Protein AF-A0A353N3X3-F1 (afdb_monomer)

Mean predicted aligned error: 7.27 Å

Nearest PDB structures (foldseek):
  9e17-assembly1_A  TM=3.902E-01  e=3.806E+00  Oryctolagus cuniculus
  8vk4-assembly1_D  TM=3.874E-01  e=5.667E+00  Mus musculus
  8sev-assembly1_A  TM=3.619E-01  e=6.056E+00  Oryctolagus cuniculus
  8ses-assembly1_B  TM=2.796E-01  e=4.346E+00  Oryctolagus cuniculus

pLDDT: mean 78.67, std 11.15, range [45.12, 89.69]

Solvent-accessible surface area (backbone atoms only — not comparable to full-atom values): 6728 Å² total; per-residue (Å²): 114,71,69,56,51,54,50,51,49,48,58,56,55,72,66,59,76,84,56,73,37,79,50,72,49,76,80,48,101,91,37,77,48,74,50,78,36,72,86,49,79,78,51,55,61,54,54,53,54,46,51,52,51,51,46,52,50,42,31,71,77,70,72,45,78,60,66,49,40,34,38,67,91,64,87,64,77,90,42,46,69,56,24,51,52,35,12,47,52,26,51,63,56,34,85,78,70,61,84,61,41,78,32,53,31,72,63,58,70,75,71,117

Secondary structure (DSSP, 8-state):
-HHHHHHHHHHHHHHS-S-SEEEEEEEETTEEEEEEE-SSGGGHHHHHHHHHHHHHHHHHHH-----EEEPPP-SSGGGHHHHHHHHHHHHHGGGGT-SS-EEEHHHHHTT-

Structure (mmCIF, N/CA/C/O backbone):
data_AF-A0A353N3X3-F1
#
_entry.id   AF-A0A353N3X3-F1
#
loop_
_atom_site.group_PDB
_atom_site.id
_atom_site.type_symbol
_atom_site.label_atom_id
_atom_site.label_alt_id
_atom_site.label_comp_id
_atom_site.label_asym_id
_atom_site.label_entity_id
_atom_site.label_seq_id
_atom_site.pdbx_PDB_ins_code
_atom_site.Cartn_x
_atom_site.Cartn_y
_atom_site.Cartn_z
_atom_site.occupancy
_atom_site.B_iso_or_equiv
_atom_site.auth_seq_id
_atom_site.auth_comp_id
_atom_site.auth_asym_id
_atom_site.auth_atom_id
_atom_site.pdbx_PDB_model_num
ATOM 1 N N . LEU A 1 1 ? -19.943 -1.462 8.248 1.00 61.88 1 LEU A N 1
ATOM 2 C CA . LEU A 1 1 ? -18.642 -2.121 7.966 1.00 61.88 1 LEU A CA 1
ATOM 3 C C . LEU A 1 1 ? -18.335 -2.259 6.475 1.00 61.88 1 LEU A C 1
ATOM 5 O O . LEU A 1 1 ? -17.258 -1.844 6.086 1.00 61.88 1 LEU A O 1
ATOM 9 N N . GLN A 1 2 ? -19.223 -2.798 5.629 1.00 65.06 2 GLN A N 1
ATOM 10 C CA . GLN A 1 2 ? -18.928 -2.958 4.191 1.00 65.06 2 GLN A CA 1
ATOM 11 C C . GLN A 1 2 ? -18.859 -1.622 3.424 1.00 65.06 2 GLN A C 1
ATOM 13 O O . GLN A 1 2 ? -17.876 -1.386 2.734 1.00 65.06 2 GLN A O 1
ATOM 18 N N . TYR A 1 3 ? -19.821 -0.712 3.628 1.00 66.50 3 TYR A N 1
ATOM 19 C CA . TYR A 1 3 ? -19.800 0.648 3.054 1.00 66.50 3 TYR A CA 1
ATOM 20 C C . TYR A 1 3 ? -18.538 1.442 3.406 1.00 66.50 3 TYR A C 1
ATOM 22 O O . TYR A 1 3 ? -17.947 2.094 2.557 1.00 66.50 3 TYR A O 1
ATOM 30 N N . TYR A 1 4 ? -18.082 1.320 4.650 1.00 76.19 4 TYR A N 1
ATOM 31 C CA . TYR A 1 4 ? -16.888 2.013 5.120 1.00 76.19 4 TYR A CA 1
ATOM 32 C C . TYR A 1 4 ? -15.601 1.519 4.427 1.00 76.19 4 TYR A C 1
ATOM 34 O O . TYR A 1 4 ? -14.677 2.289 4.208 1.00 76.19 4 TYR A O 1
ATOM 42 N N . LYS A 1 5 ? -15.551 0.255 3.985 1.00 74.25 5 LYS A N 1
ATOM 43 C CA . LYS A 1 5 ? -14.408 -0.256 3.208 1.00 74.25 5 LYS A CA 1
ATOM 44 C C . LYS A 1 5 ? -14.371 0.289 1.788 1.00 74.25 5 LYS A C 1
ATOM 46 O O . LYS A 1 5 ? -13.284 0.478 1.262 1.00 74.25 5 LYS A O 1
ATOM 51 N N . PHE A 1 6 ? -15.531 0.532 1.179 1.00 80.00 6 PHE A N 1
ATOM 52 C CA . PHE A 1 6 ? -15.588 1.214 -0.113 1.00 80.00 6 PHE A CA 1
ATOM 53 C C . PHE A 1 6 ? -15.109 2.657 0.015 1.00 80.00 6 PHE A C 1
ATOM 55 O O . PHE A 1 6 ? -14.304 3.084 -0.799 1.00 80.00 6 PHE A O 1
ATOM 62 N N . HIS A 1 7 ? -15.486 3.343 1.096 1.00 83.19 7 HIS A N 1
ATOM 63 C CA . HIS A 1 7 ? -14.964 4.675 1.393 1.00 83.19 7 HIS A CA 1
ATOM 64 C C . HIS A 1 7 ? -13.437 4.687 1.576 1.00 83.19 7 HIS A C 1
ATOM 66 O O . HIS A 1 7 ? -12.748 5.502 0.970 1.00 83.19 7 HIS A O 1
ATOM 72 N N . LEU A 1 8 ? -12.887 3.743 2.351 1.00 82.31 8 LEU A N 1
ATOM 73 C CA . LEU A 1 8 ? -11.434 3.597 2.490 1.00 82.31 8 LEU A CA 1
ATOM 74 C C . LEU A 1 8 ? -10.752 3.285 1.153 1.00 82.31 8 LEU A C 1
ATOM 76 O O . LEU A 1 8 ? -9.690 3.828 0.868 1.00 82.31 8 LEU A O 1
ATOM 80 N N . LEU A 1 9 ? -11.348 2.415 0.334 1.00 85.69 9 LEU A N 1
ATOM 81 C CA . LEU A 1 9 ? -10.832 2.085 -0.991 1.00 85.69 9 LEU A CA 1
ATOM 82 C C . LEU A 1 9 ? -10.782 3.328 -1.890 1.00 85.69 9 LEU A C 1
ATOM 84 O O . LEU A 1 9 ? -9.745 3.575 -2.496 1.00 85.69 9 LEU A O 1
ATOM 88 N N . GLU A 1 10 ? -11.861 4.115 -1.927 1.00 84.88 10 GLU A N 1
ATOM 89 C CA . GLU A 1 10 ? -11.941 5.379 -2.668 1.00 84.88 10 GLU A CA 1
ATOM 90 C C . GLU A 1 10 ? -10.853 6.352 -2.205 1.00 84.88 1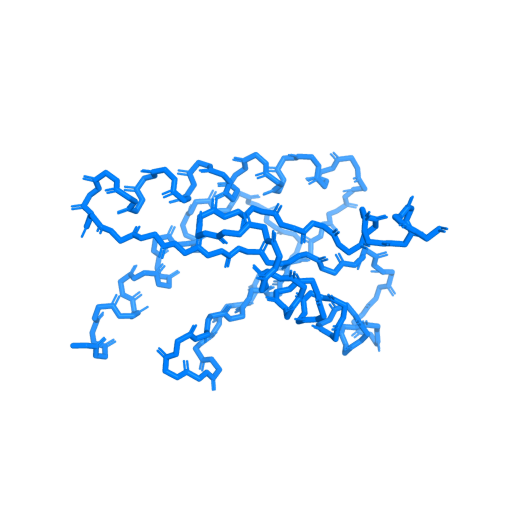0 GLU A C 1
ATOM 92 O O . GLU A 1 10 ? -10.017 6.747 -3.019 1.00 84.88 10 GLU A O 1
ATOM 97 N N . LEU A 1 11 ? -10.767 6.624 -0.896 1.00 82.94 11 LEU A N 1
ATOM 98 C CA . LEU A 1 11 ? -9.739 7.490 -0.305 1.00 82.94 11 LEU A CA 1
ATOM 99 C C . LEU A 1 11 ? -8.317 7.054 -0.671 1.00 82.94 11 LEU A C 1
ATOM 101 O O . LEU A 1 11 ? -7.476 7.886 -1.010 1.00 82.94 11 LEU A O 1
ATOM 105 N N . ILE A 1 12 ? -8.032 5.752 -0.607 1.00 82.56 12 ILE A N 1
ATOM 106 C CA . ILE A 1 12 ? -6.723 5.210 -0.982 1.00 82.56 12 ILE A CA 1
ATOM 107 C C . ILE A 1 12 ? -6.457 5.473 -2.470 1.00 82.56 12 ILE A C 1
ATOM 109 O O . ILE A 1 12 ? -5.377 5.938 -2.826 1.00 82.56 12 ILE A O 1
ATOM 113 N N . THR A 1 13 ? -7.428 5.201 -3.344 1.00 81.88 13 THR A N 1
ATOM 114 C CA . THR A 1 13 ? -7.248 5.343 -4.796 1.00 81.88 13 THR A CA 1
ATOM 115 C C . THR A 1 13 ? -7.145 6.790 -5.274 1.00 81.88 13 THR A C 1
ATOM 117 O O . THR A 1 13 ? -6.338 7.059 -6.159 1.00 81.88 13 THR A O 1
ATOM 120 N N . GLU A 1 14 ? -7.897 7.723 -4.686 1.00 84.50 14 GLU A N 1
ATOM 121 C CA . GLU A 1 14 ? -7.897 9.144 -5.072 1.00 84.50 14 GLU A CA 1
ATOM 122 C C . GLU A 1 14 ? -6.570 9.846 -4.760 1.00 84.50 14 GLU A C 1
ATOM 124 O O . GLU A 1 14 ? -6.179 10.793 -5.444 1.00 84.50 14 GLU A O 1
ATOM 129 N N . ASN A 1 15 ? -5.860 9.372 -3.736 1.00 81.50 15 ASN A N 1
ATOM 130 C CA . ASN A 1 15 ? -4.592 9.953 -3.310 1.00 81.50 15 ASN A CA 1
ATOM 131 C C . ASN A 1 15 ? -3.398 9.519 -4.175 1.00 81.50 15 ASN A C 1
ATOM 133 O O . ASN A 1 15 ? -2.365 10.193 -4.172 1.00 81.50 15 ASN A O 1
ATOM 137 N N . PHE A 1 16 ? -3.517 8.430 -4.940 1.00 79.38 16 PHE A N 1
ATOM 138 C CA . PHE A 1 16 ? -2.454 8.006 -5.844 1.00 79.38 16 PHE A CA 1
ATOM 139 C C . PHE A 1 16 ? -2.493 8.783 -7.166 1.00 79.38 16 PHE A C 1
ATOM 141 O O . PHE A 1 16 ? -3.456 8.717 -7.931 1.00 79.38 16 PHE A O 1
ATOM 148 N N . LYS A 1 17 ? -1.411 9.508 -7.470 1.00 68.75 17 LYS A N 1
ATOM 149 C CA . LYS A 1 17 ? -1.320 10.365 -8.659 1.00 68.75 17 LYS A CA 1
ATOM 150 C C . LYS A 1 17 ? -0.732 9.624 -9.862 1.00 68.75 17 LYS A C 1
ATOM 152 O O . LYS A 1 17 ? 0.372 9.102 -9.806 1.00 68.75 17 LYS A O 1
ATOM 157 N N . VAL A 1 18 ? -1.472 9.656 -10.974 1.00 64.75 18 VAL A N 1
ATOM 158 C CA . VAL A 1 18 ? -1.053 9.277 -12.345 1.00 64.75 18 VAL A CA 1
ATOM 159 C C . VAL A 1 18 ? -0.235 7.968 -12.454 1.00 64.75 18 VAL A C 1
ATOM 161 O O . VAL A 1 18 ? 0.858 7.963 -13.029 1.00 64.75 18 VAL A O 1
ATOM 164 N N . PRO A 1 19 ? -0.765 6.831 -11.971 1.00 69.25 19 PRO A N 1
ATOM 165 C CA . PRO A 1 19 ? -0.129 5.533 -12.178 1.00 69.25 19 PRO A CA 1
ATOM 166 C C . PRO A 1 19 ? 0.010 5.182 -13.665 1.00 69.25 19 PRO A C 1
ATOM 168 O O . PRO A 1 19 ? -0.811 5.587 -14.491 1.00 69.25 19 PRO A O 1
ATOM 171 N N . SER A 1 20 ? 0.989 4.338 -14.016 1.00 72.50 20 SER A N 1
ATOM 172 C CA . SER A 1 20 ? 0.918 3.613 -15.297 1.00 72.50 20 SER A CA 1
ATOM 173 C C . SER A 1 20 ? -0.226 2.595 -15.287 1.00 72.50 20 SER A C 1
ATOM 175 O O . SER A 1 20 ? -0.849 2.343 -16.316 1.00 72.50 20 SER A O 1
ATOM 177 N N . PHE A 1 21 ? -0.524 2.049 -14.108 1.00 78.94 21 PHE A N 1
ATOM 178 C CA . PHE A 1 21 ? -1.637 1.150 -13.836 1.00 78.94 21 PHE A CA 1
ATOM 179 C C . PHE A 1 21 ? -2.025 1.229 -12.352 1.00 78.94 21 PHE A C 1
ATOM 181 O O . PHE A 1 21 ? -1.147 1.225 -11.495 1.00 78.94 21 PHE A O 1
ATOM 188 N N . LEU A 1 22 ? -3.317 1.282 -12.029 1.00 84.94 22 LEU A N 1
ATOM 189 C CA . LEU A 1 22 ? -3.806 1.179 -10.653 1.00 84.94 22 LEU A CA 1
ATOM 190 C C . LEU A 1 22 ? -5.046 0.300 -10.631 1.00 84.94 22 LEU A C 1
ATOM 192 O O . LEU A 1 22 ? -6.030 0.578 -11.313 1.00 84.94 22 LEU A O 1
ATOM 196 N N . TYR A 1 23 ? -4.989 -0.751 -9.825 1.00 85.12 23 TYR A N 1
ATOM 197 C CA . TYR A 1 23 ? -6.134 -1.598 -9.545 1.00 85.12 23 TYR A CA 1
ATOM 198 C C . TYR A 1 23 ? -6.177 -1.905 -8.058 1.00 85.12 23 TYR A C 1
ATOM 200 O O . TYR A 1 23 ? -5.216 -2.442 -7.509 1.00 85.12 23 TYR A O 1
ATOM 208 N N . ALA A 1 24 ? -7.284 -1.565 -7.408 1.00 87.25 24 ALA A N 1
ATOM 209 C CA . ALA A 1 24 ? -7.455 -1.765 -5.981 1.00 87.25 24 ALA A CA 1
ATOM 210 C C . ALA A 1 24 ? -8.752 -2.522 -5.698 1.00 87.25 24 ALA A C 1
ATOM 212 O O . ALA A 1 24 ? -9.778 -2.275 -6.330 1.00 87.25 24 ALA A O 1
ATOM 213 N N . PHE A 1 25 ? -8.707 -3.464 -4.759 1.00 87.06 25 PHE A N 1
ATOM 214 C CA . PHE A 1 25 ? -9.867 -4.271 -4.395 1.00 87.06 25 PHE A CA 1
ATOM 215 C C . PHE A 1 25 ? -9.767 -4.805 -2.967 1.00 87.06 25 PHE A C 1
ATOM 217 O O . PHE A 1 25 ? -8.685 -4.958 -2.398 1.00 87.06 25 PHE A O 1
ATOM 224 N N . ILE A 1 26 ? -10.925 -5.125 -2.392 1.00 85.94 26 ILE A N 1
ATOM 225 C CA . ILE A 1 26 ? -11.034 -5.747 -1.071 1.00 85.94 26 ILE A CA 1
ATOM 226 C C . ILE A 1 26 ? -10.876 -7.260 -1.255 1.00 85.94 26 ILE A C 1
ATOM 228 O O . ILE A 1 26 ? -11.762 -7.913 -1.803 1.00 85.94 26 ILE A O 1
ATOM 232 N N . ASN A 1 27 ? -9.748 -7.819 -0.814 1.00 83.75 27 ASN A N 1
ATOM 233 C CA . ASN A 1 27 ? -9.457 -9.252 -0.936 1.00 83.75 27 ASN A CA 1
ATOM 234 C C . ASN A 1 27 ? -10.062 -10.061 0.218 1.00 83.75 27 ASN A C 1
ATOM 236 O O . ASN A 1 27 ? -10.601 -11.149 0.026 1.00 83.75 27 ASN A O 1
ATOM 240 N N . LYS A 1 28 ? -9.983 -9.513 1.434 1.00 82.62 28 LYS A N 1
ATOM 241 C CA . LYS A 1 28 ? -10.562 -10.080 2.660 1.00 82.62 28 LYS A CA 1
ATOM 242 C C . LYS A 1 28 ? -11.190 -8.967 3.492 1.00 82.62 28 LYS A C 1
ATOM 244 O O . LYS A 1 28 ? -10.923 -7.795 3.232 1.00 82.62 28 LYS A O 1
ATOM 249 N N . PRO A 1 29 ? -11.984 -9.289 4.532 1.00 77.19 29 PRO A N 1
ATOM 250 C CA . PRO A 1 29 ? -12.590 -8.265 5.368 1.00 77.19 29 PRO A CA 1
ATOM 251 C C . PRO A 1 29 ? -11.610 -7.217 5.922 1.00 77.19 29 PRO A C 1
ATOM 253 O O . PRO A 1 29 ? -12.020 -6.072 6.065 1.00 77.19 29 PRO A O 1
ATOM 256 N N . GLU A 1 30 ? -10.352 -7.558 6.178 1.00 80.25 30 GLU A N 1
ATOM 257 C CA . GLU A 1 30 ? -9.355 -6.633 6.743 1.00 80.25 30 GLU A CA 1
ATOM 258 C C . GLU A 1 30 ? -8.176 -6.381 5.793 1.00 80.25 30 GLU A C 1
ATOM 260 O O . GLU A 1 30 ? -7.109 -5.948 6.212 1.00 80.25 30 GLU A O 1
ATOM 265 N N . GLU A 1 31 ? -8.350 -6.675 4.501 1.00 84.69 31 GLU A N 1
ATOM 266 C CA . GLU A 1 31 ? -7.269 -6.623 3.516 1.00 84.69 31 GLU A CA 1
ATOM 267 C C . GLU A 1 31 ? -7.738 -5.913 2.246 1.00 84.69 31 GLU A C 1
ATOM 269 O O . GLU A 1 31 ? -8.591 -6.419 1.508 1.00 84.69 31 GLU A O 1
ATOM 274 N N . ILE A 1 32 ? -7.138 -4.754 1.983 1.00 88.25 32 ILE A N 1
ATOM 275 C CA . ILE A 1 32 ? -7.219 -4.061 0.699 1.00 88.25 32 ILE A CA 1
ATOM 276 C C . ILE A 1 32 ? -5.916 -4.339 -0.048 1.00 88.25 32 ILE A C 1
ATOM 278 O O . ILE A 1 32 ? -4.830 -4.136 0.492 1.00 88.25 32 ILE A O 1
ATOM 282 N N . ILE A 1 33 ? -6.029 -4.812 -1.286 1.00 89.25 33 ILE A N 1
ATOM 283 C CA . ILE A 1 33 ? -4.892 -4.989 -2.188 1.00 89.25 33 ILE A CA 1
ATOM 284 C C . ILE A 1 33 ? -4.881 -3.822 -3.159 1.00 89.25 33 ILE A C 1
ATOM 286 O O . ILE A 1 33 ? -5.902 -3.523 -3.775 1.00 89.25 33 ILE A O 1
ATOM 290 N N . VAL A 1 34 ? -3.706 -3.221 -3.332 1.00 89.69 34 VAL A N 1
ATOM 291 C CA . VAL A 1 34 ? -3.443 -2.212 -4.356 1.00 89.69 34 VAL A CA 1
ATOM 292 C C . VAL A 1 34 ? -2.336 -2.731 -5.266 1.00 89.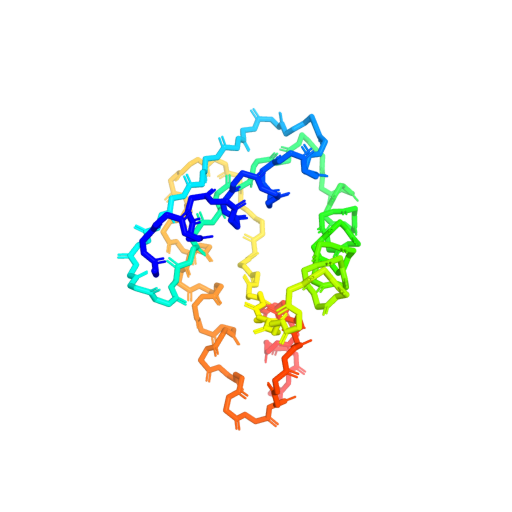69 34 VAL A C 1
ATOM 294 O O . VAL A 1 34 ? -1.213 -2.972 -4.829 1.00 89.69 34 VAL A O 1
ATOM 297 N N . LEU A 1 35 ? -2.657 -2.925 -6.541 1.00 88.69 35 LEU A N 1
ATOM 298 C CA . LEU A 1 35 ? -1.695 -3.187 -7.602 1.00 88.69 35 LEU A CA 1
ATOM 299 C C . LEU A 1 35 ? -1.357 -1.856 -8.265 1.00 88.69 35 LEU A C 1
ATOM 301 O O . LEU A 1 35 ? -2.222 -1.243 -8.891 1.00 88.69 35 LEU A O 1
ATOM 305 N N . TYR A 1 36 ? -0.106 -1.429 -8.122 1.00 86.8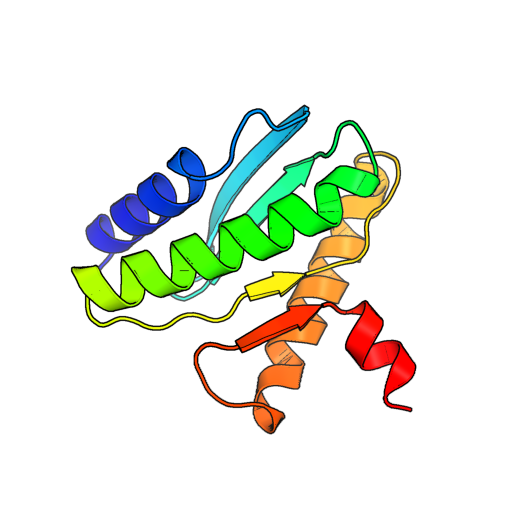8 36 TYR A N 1
ATOM 306 C CA . TYR A 1 36 ? 0.368 -0.138 -8.607 1.00 86.88 36 TYR A CA 1
ATOM 307 C C . TYR A 1 36 ? 1.501 -0.310 -9.616 1.00 86.88 36 TYR A C 1
ATOM 309 O O . TYR A 1 36 ? 2.506 -0.964 -9.338 1.00 86.88 36 TYR A O 1
ATOM 317 N N . GLY A 1 37 ? 1.326 0.270 -10.796 1.00 87.12 37 GLY A N 1
ATOM 318 C CA . GLY A 1 37 ? 2.319 0.339 -11.853 1.00 87.12 37 GLY A CA 1
ATOM 319 C C . GLY A 1 37 ? 3.021 1.691 -11.849 1.00 87.12 37 GLY A C 1
ATOM 320 O O . GLY A 1 37 ? 2.372 2.738 -11.884 1.00 87.12 37 GLY A O 1
ATOM 321 N N . LEU A 1 38 ? 4.351 1.646 -11.878 1.00 86.44 38 LEU A N 1
ATOM 322 C CA . LEU A 1 38 ? 5.213 2.814 -12.055 1.00 86.44 38 LEU A CA 1
ATOM 323 C C . LEU A 1 38 ? 5.611 2.960 -13.525 1.00 86.44 38 LEU A C 1
ATOM 325 O O . LEU A 1 38 ? 5.705 1.963 -14.249 1.00 86.44 38 LEU A O 1
ATOM 329 N N . LYS A 1 39 ? 5.835 4.195 -13.977 1.00 84.44 39 LYS A N 1
ATOM 330 C CA . LYS A 1 39 ? 6.473 4.482 -15.272 1.00 84.44 39 LYS A CA 1
ATOM 331 C C . LYS A 1 39 ? 7.988 4.474 -15.122 1.00 84.44 39 LYS A C 1
ATOM 333 O O . LYS A 1 39 ? 8.686 3.968 -16.003 1.00 84.44 39 LYS A O 1
ATOM 338 N N . HIS A 1 40 ? 8.481 4.968 -13.989 1.00 84.06 40 HIS A N 1
ATOM 339 C CA . HIS A 1 40 ? 9.903 5.053 -13.689 1.00 84.06 40 HIS A CA 1
ATOM 340 C C . HIS A 1 40 ? 10.205 4.548 -12.271 1.00 84.06 40 HIS A C 1
ATOM 342 O O . HIS A 1 40 ? 9.378 4.629 -11.369 1.00 84.06 40 HIS A O 1
ATOM 348 N N . LYS A 1 41 ? 11.389 3.957 -12.059 1.00 80.38 41 LYS A N 1
ATOM 349 C CA . LYS A 1 41 ? 11.741 3.343 -10.760 1.00 80.38 41 LYS A CA 1
ATOM 350 C C . LYS A 1 41 ? 11.888 4.368 -9.633 1.00 80.38 41 LYS A C 1
ATOM 352 O O . LYS A 1 41 ? 11.685 4.034 -8.475 1.00 80.38 41 LYS A O 1
ATOM 357 N N . ASP A 1 42 ? 12.267 5.593 -9.957 1.00 82.44 42 ASP A N 1
ATOM 358 C CA . ASP A 1 42 ? 12.415 6.714 -9.030 1.00 82.44 42 ASP A CA 1
ATOM 359 C C . ASP A 1 42 ? 11.085 7.160 -8.399 1.00 82.44 42 ASP A C 1
ATOM 361 O O . ASP A 1 42 ? 11.093 7.685 -7.284 1.00 82.44 42 ASP A O 1
ATOM 365 N N . GLU A 1 43 ? 9.951 6.823 -9.020 1.00 84.88 43 GLU A N 1
ATOM 366 C CA . GLU A 1 43 ? 8.601 7.034 -8.477 1.00 84.88 43 GLU A CA 1
ATOM 367 C C . GLU A 1 43 ? 8.301 6.130 -7.256 1.00 84.88 43 GLU A C 1
ATOM 369 O O . GLU A 1 43 ? 7.342 6.372 -6.524 1.00 84.88 43 GLU A O 1
ATOM 374 N N . GLU A 1 44 ? 9.135 5.115 -6.965 1.00 85.38 44 GLU A N 1
ATOM 375 C CA . GLU A 1 44 ? 8.977 4.237 -5.788 1.00 85.38 44 GLU A CA 1
ATOM 376 C C . GLU A 1 44 ? 8.962 5.045 -4.477 1.00 8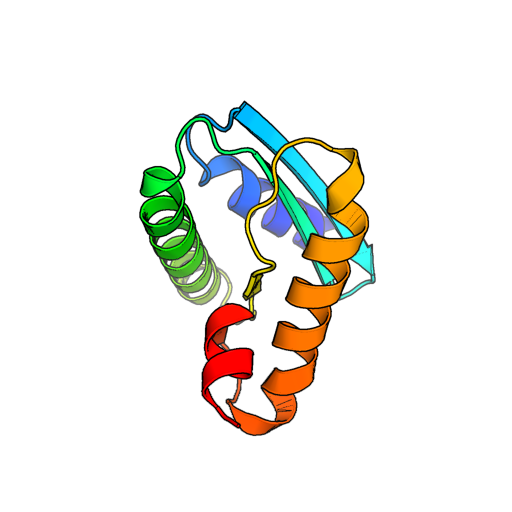5.38 44 GLU A C 1
ATOM 378 O O . GLU A 1 44 ? 8.188 4.761 -3.565 1.00 85.38 44 GLU A O 1
ATOM 383 N N . LYS A 1 45 ? 9.781 6.101 -4.384 1.00 84.50 45 LYS A N 1
ATOM 384 C CA . LYS A 1 45 ? 9.832 6.970 -3.194 1.00 84.50 45 LYS A CA 1
ATOM 385 C C . LYS A 1 45 ? 8.554 7.785 -3.006 1.00 84.50 45 LYS A C 1
ATOM 387 O O . LYS A 1 45 ? 8.105 7.986 -1.874 1.00 84.50 45 LYS A O 1
ATOM 392 N N . GLU A 1 46 ? 7.976 8.257 -4.105 1.00 86.12 46 GLU A N 1
ATOM 393 C CA . GLU A 1 46 ? 6.713 8.994 -4.091 1.00 86.12 46 GLU A CA 1
ATOM 394 C C . GLU A 1 46 ? 5.557 8.080 -3.677 1.00 86.12 46 GLU A C 1
ATOM 396 O O . GLU A 1 46 ? 4.719 8.481 -2.870 1.00 86.12 46 GLU A O 1
ATOM 401 N N . LEU A 1 47 ? 5.566 6.822 -4.129 1.00 86.19 47 LEU A N 1
ATOM 402 C CA . LEU A 1 47 ? 4.604 5.806 -3.704 1.00 86.19 47 LEU A CA 1
ATOM 403 C C . LEU A 1 47 ? 4.626 5.591 -2.179 1.00 86.19 47 LEU A C 1
ATOM 405 O O . LEU A 1 47 ? 3.569 5.580 -1.539 1.00 86.19 47 LEU A O 1
ATOM 409 N N . TYR A 1 48 ? 5.819 5.473 -1.584 1.00 85.12 48 TYR A N 1
ATOM 410 C CA . TYR A 1 48 ? 5.957 5.352 -0.128 1.00 85.12 48 TYR A CA 1
ATOM 411 C C . TYR A 1 48 ? 5.431 6.592 0.599 1.00 85.12 48 TYR A C 1
ATOM 413 O O . TYR A 1 48 ? 4.656 6.472 1.546 1.00 85.12 48 TYR A O 1
ATOM 421 N N . THR A 1 49 ? 5.798 7.783 0.126 1.00 86.81 49 THR A N 1
ATOM 422 C CA . THR A 1 49 ? 5.391 9.053 0.747 1.00 86.81 49 THR A CA 1
ATOM 423 C C . THR A 1 49 ? 3.876 9.253 0.665 1.00 86.81 49 THR A C 1
ATOM 425 O O . THR A 1 49 ? 3.247 9.657 1.641 1.00 86.81 49 THR A O 1
ATOM 428 N N . THR A 1 50 ? 3.276 8.897 -0.470 1.00 87.81 50 THR A N 1
ATOM 429 C CA . THR A 1 50 ? 1.824 8.948 -0.679 1.00 87.81 50 THR A CA 1
ATOM 430 C C . THR A 1 50 ? 1.105 8.003 0.279 1.00 87.81 50 THR A C 1
ATOM 432 O O . THR A 1 50 ? 0.116 8.377 0.898 1.00 87.81 50 THR A O 1
ATOM 435 N N . THR A 1 51 ? 1.637 6.796 0.476 1.00 87.94 51 THR A N 1
ATOM 436 C CA . THR A 1 51 ? 1.027 5.812 1.380 1.00 87.94 51 THR A CA 1
ATOM 437 C C . THR A 1 51 ? 1.080 6.256 2.839 1.00 87.94 51 THR A C 1
ATOM 439 O O . THR A 1 51 ? 0.087 6.112 3.549 1.00 87.94 51 THR A O 1
ATOM 442 N N . LEU A 1 52 ? 2.191 6.859 3.275 1.00 86.94 52 LEU A N 1
ATOM 443 C CA . LEU A 1 52 ? 2.297 7.451 4.612 1.00 86.94 52 LEU A CA 1
ATOM 444 C C . LEU A 1 52 ? 1.289 8.592 4.809 1.00 86.94 52 LEU A C 1
ATOM 446 O O . LEU A 1 52 ? 0.635 8.660 5.849 1.00 86.94 52 LEU A O 1
ATOM 450 N N . ALA A 1 53 ? 1.113 9.455 3.804 1.00 87.69 53 ALA A N 1
ATOM 451 C CA . ALA A 1 53 ? 0.130 10.535 3.857 1.00 87.69 53 ALA A CA 1
ATOM 452 C C . ALA A 1 53 ? -1.311 10.001 3.957 1.00 87.69 53 ALA A C 1
ATOM 454 O O . ALA A 1 53 ? -2.097 10.499 4.761 1.00 87.69 53 ALA A O 1
ATOM 455 N N . ILE A 1 54 ? -1.639 8.944 3.204 1.00 88.12 54 ILE A N 1
ATOM 456 C CA . ILE A 1 54 ? -2.940 8.262 3.281 1.00 88.12 54 ILE A CA 1
ATOM 457 C C . ILE A 1 54 ? -3.160 7.662 4.680 1.00 88.12 54 ILE A C 1
ATOM 459 O O . ILE A 1 54 ? -4.243 7.813 5.249 1.00 88.12 54 ILE A O 1
ATOM 463 N N . GLN A 1 55 ? -2.140 7.013 5.261 1.00 87.94 55 GLN A N 1
ATOM 464 C CA . GLN A 1 55 ? -2.199 6.488 6.633 1.00 87.94 55 GLN A CA 1
ATOM 465 C C . GLN A 1 55 ? -2.506 7.589 7.648 1.00 87.94 55 GLN A C 1
ATOM 467 O O . GLN A 1 55 ? -3.387 7.424 8.492 1.00 87.94 55 GLN A O 1
ATOM 472 N N . GLU A 1 56 ? -1.815 8.725 7.553 1.00 86.75 56 GLU A N 1
ATOM 473 C CA . GLU A 1 56 ? -2.036 9.859 8.448 1.00 86.75 56 GLU A CA 1
ATOM 474 C C . GLU A 1 56 ? -3.432 10.476 8.266 1.00 86.75 56 GLU A C 1
ATOM 476 O O . GLU A 1 56 ? -4.095 10.811 9.250 1.00 86.75 56 GLU A O 1
ATOM 481 N N . GLN A 1 57 ? -3.904 10.605 7.025 1.00 88.06 57 GLN A N 1
ATOM 482 C CA . GLN A 1 57 ? -5.221 11.159 6.718 1.00 88.06 57 GLN A CA 1
ATOM 483 C C . GLN A 1 57 ? -6.348 10.291 7.291 1.00 88.06 57 GLN A C 1
ATOM 485 O O . GLN A 1 57 ? -7.235 10.818 7.963 1.00 88.06 57 GLN A O 1
ATOM 490 N N . ILE A 1 58 ? -6.298 8.975 7.074 1.00 86.88 58 ILE A N 1
ATOM 491 C CA . ILE A 1 58 ? -7.303 8.036 7.597 1.00 86.88 58 ILE A CA 1
ATOM 492 C C . ILE A 1 58 ? -7.270 8.008 9.129 1.00 86.88 58 ILE A C 1
ATOM 494 O O . ILE A 1 58 ? -8.321 8.024 9.770 1.00 86.88 58 ILE A O 1
ATOM 498 N N . LEU A 1 59 ? -6.080 8.062 9.737 1.00 86.94 59 LEU A N 1
ATOM 499 C CA . LEU A 1 59 ? -5.961 8.154 11.190 1.00 86.94 59 LEU A CA 1
ATOM 500 C C . LEU A 1 59 ? -6.617 9.430 11.738 1.00 86.94 59 LEU A C 1
ATOM 502 O O . LEU A 1 59 ? -7.298 9.371 12.756 1.00 86.94 59 LEU A O 1
ATOM 506 N N . LYS A 1 60 ? -6.449 10.578 11.071 1.00 86.94 60 LYS A N 1
ATOM 507 C CA . LYS A 1 60 ? -7.044 11.853 11.510 1.00 86.94 60 LYS A CA 1
ATOM 508 C C . LYS A 1 60 ? -8.557 11.917 11.315 1.00 86.94 60 LYS A C 1
ATOM 510 O O . LYS A 1 60 ? -9.240 12.468 12.173 1.00 86.94 60 LYS A O 1
ATOM 515 N N . LEU A 1 61 ? -9.061 11.420 10.187 1.00 86.31 61 LEU A N 1
ATOM 516 C CA . LEU A 1 61 ? -10.481 11.519 9.838 1.00 86.31 61 LEU A CA 1
ATOM 517 C C . LEU A 1 61 ? -11.324 10.479 10.575 1.00 86.31 61 LEU A C 1
ATOM 519 O O . LEU A 1 61 ? -12.378 10.813 11.109 1.00 86.31 61 LEU A O 1
ATOM 523 N N . ASP A 1 62 ? -10.829 9.245 10.642 1.00 83.38 62 ASP A N 1
ATOM 524 C CA . ASP A 1 62 ? -11.627 8.105 11.086 1.00 83.38 62 ASP A CA 1
ATOM 525 C C . ASP A 1 62 ? -11.117 7.461 12.380 1.00 83.38 62 ASP A C 1
ATOM 527 O O . ASP A 1 62 ? -11.766 6.565 12.919 1.00 83.38 62 ASP A O 1
ATOM 531 N N . ASN A 1 63 ? -9.964 7.904 12.900 1.00 83.50 63 ASN A N 1
ATOM 532 C CA . ASN A 1 63 ? -9.300 7.316 14.069 1.00 83.50 63 ASN A CA 1
ATOM 533 C C . ASN A 1 63 ? -8.981 5.817 13.893 1.00 83.50 63 ASN A C 1
ATOM 535 O O . ASN A 1 63 ? -8.996 5.035 14.846 1.00 83.50 63 ASN A O 1
ATOM 539 N N . ILE A 1 64 ? -8.689 5.413 12.654 1.00 83.69 64 ILE A N 1
ATOM 540 C CA . ILE A 1 64 ? -8.314 4.045 12.292 1.00 83.69 64 ILE A CA 1
ATOM 541 C C . ILE A 1 64 ? -6.870 4.032 11.810 1.00 83.69 64 ILE A C 1
ATOM 543 O O . ILE A 1 64 ? -6.455 4.864 11.011 1.00 83.69 64 ILE A O 1
ATOM 547 N N . SER A 1 65 ? -6.102 3.049 12.277 1.00 83.81 65 SER A N 1
ATOM 548 C CA . SER A 1 65 ? -4.754 2.791 11.776 1.00 83.81 65 SER A CA 1
ATOM 549 C C . SER A 1 65 ? -4.736 1.542 10.905 1.00 83.81 65 SER A C 1
ATOM 551 O O . SER A 1 65 ? -5.418 0.555 11.187 1.00 83.81 65 SER A O 1
ATOM 553 N N . PHE A 1 66 ? -3.920 1.565 9.857 1.00 83.50 66 PHE A N 1
ATOM 554 C CA . PHE A 1 66 ? -3.659 0.394 9.028 1.00 83.50 66 PHE A CA 1
ATOM 555 C C . PHE A 1 66 ? -2.165 0.282 8.744 1.00 83.50 66 PHE A C 1
ATOM 557 O O . PHE A 1 66 ? -1.411 1.235 8.917 1.00 83.50 66 PHE A O 1
ATOM 564 N N . SER A 1 67 ? -1.724 -0.900 8.328 1.00 85.44 67 SER A N 1
ATOM 565 C CA . SER A 1 67 ? -0.348 -1.106 7.874 1.00 85.44 67 SER A CA 1
ATOM 566 C C . SER A 1 67 ? -0.332 -1.460 6.407 1.00 85.44 67 SER A C 1
ATOM 568 O O . SER A 1 67 ? -1.248 -2.122 5.923 1.00 85.44 67 SER A O 1
ATOM 570 N N . ALA A 1 68 ? 0.736 -1.053 5.736 1.00 86.62 68 ALA A N 1
ATOM 571 C CA . ALA A 1 68 ? 0.960 -1.332 4.331 1.00 86.62 68 ALA A CA 1
ATOM 572 C C . ALA A 1 68 ? 2.271 -2.106 4.172 1.00 86.62 68 ALA A C 1
ATOM 574 O O . ALA A 1 68 ? 3.318 -1.678 4.661 1.00 86.62 68 ALA A O 1
ATOM 575 N N . GLY A 1 69 ? 2.201 -3.253 3.500 1.00 87.06 69 GLY A N 1
ATOM 576 C CA . GLY A 1 69 ? 3.375 -4.005 3.074 1.00 87.06 69 GLY A CA 1
ATOM 577 C C . GLY A 1 69 ? 3.625 -3.770 1.597 1.00 87.06 69 GLY A C 1
ATOM 578 O O . GLY A 1 69 ? 2.682 -3.753 0.805 1.00 87.06 69 GLY A O 1
ATOM 579 N N . PHE A 1 70 ? 4.891 -3.614 1.230 1.00 86.88 70 PHE A N 1
ATOM 580 C CA . PHE A 1 70 ? 5.297 -3.390 -0.152 1.00 86.88 70 PHE A CA 1
ATOM 581 C C . PHE A 1 70 ? 6.112 -4.564 -0.666 1.00 86.88 70 PHE A C 1
ATOM 583 O O . PHE A 1 70 ? 7.096 -4.975 -0.052 1.00 86.88 70 PHE A O 1
ATOM 590 N N . GLY A 1 71 ? 5.696 -5.087 -1.816 1.00 87.38 71 GLY A N 1
ATOM 591 C CA . GLY A 1 71 ? 6.503 -6.012 -2.599 1.00 87.38 71 GLY A CA 1
ATOM 592 C C . GLY A 1 71 ? 7.529 -5.265 -3.440 1.00 87.38 71 GLY A C 1
ATOM 593 O O . GLY A 1 71 ? 7.426 -4.053 -3.640 1.00 87.38 71 GLY A O 1
ATOM 594 N N . SER A 1 72 ? 8.515 -5.990 -3.955 1.00 87.06 72 SER A N 1
ATOM 595 C CA . SER A 1 72 ? 9.526 -5.405 -4.831 1.00 87.06 72 SER A CA 1
ATOM 596 C C . SER A 1 72 ? 8.948 -5.033 -6.198 1.00 87.06 72 SER A C 1
ATOM 598 O O . SER A 1 72 ? 7.981 -5.622 -6.680 1.00 87.06 72 SER A O 1
ATOM 600 N N . LEU A 1 73 ? 9.591 -4.076 -6.866 1.00 86.25 73 LEU A N 1
ATOM 601 C CA . LEU A 1 73 ? 9.238 -3.690 -8.229 1.00 86.25 73 LEU A CA 1
ATOM 602 C C . LEU A 1 73 ? 9.745 -4.716 -9.243 1.00 86.25 73 LEU A C 1
ATOM 604 O O . LEU A 1 73 ? 10.937 -5.029 -9.282 1.00 86.25 73 LEU A O 1
ATOM 608 N N . TYR A 1 74 ? 8.856 -5.155 -10.129 1.00 85.25 74 TYR A N 1
ATOM 609 C CA . TYR A 1 74 ? 9.180 -6.088 -11.202 1.00 85.25 74 TYR A CA 1
ATOM 610 C C . TYR A 1 74 ? 8.756 -5.5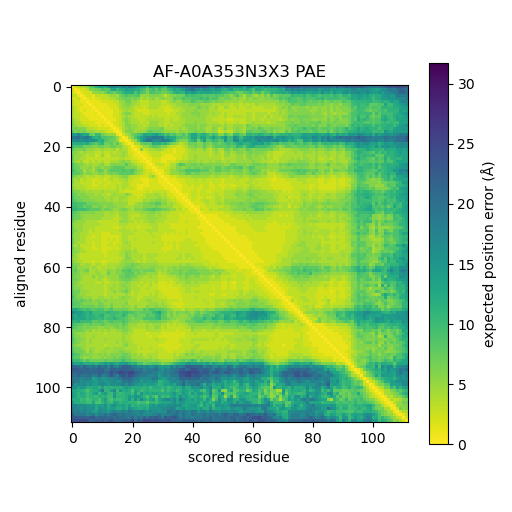53 -12.573 1.00 85.25 74 TYR A C 1
ATOM 612 O O . TYR A 1 74 ? 7.723 -4.891 -12.680 1.00 85.25 74 TYR A O 1
ATOM 620 N N . PRO A 1 75 ? 9.515 -5.858 -13.642 1.00 80.62 75 PRO A N 1
ATOM 621 C CA . PRO A 1 75 ? 9.075 -5.569 -14.997 1.00 80.62 75 PRO A CA 1
ATOM 622 C C . PRO A 1 75 ? 7.953 -6.536 -15.405 1.00 80.62 75 PRO A C 1
ATOM 624 O O . PRO A 1 75 ? 8.106 -7.756 -15.320 1.00 80.62 75 PRO A O 1
ATOM 627 N N . GLY A 1 76 ? 6.840 -5.982 -15.889 1.00 75.75 76 GLY A N 1
ATOM 628 C CA . GLY A 1 76 ? 5.726 -6.744 -16.457 1.00 75.75 76 GLY A CA 1
ATOM 629 C C . GLY A 1 76 ? 4.771 -7.379 -15.436 1.00 75.75 76 GLY A C 1
ATOM 630 O O . GLY A 1 76 ? 5.071 -7.542 -14.254 1.00 75.75 76 GLY A O 1
ATOM 631 N N . LEU A 1 77 ? 3.581 -7.757 -15.917 1.00 73.06 77 LEU A N 1
ATOM 632 C CA . LEU A 1 77 ? 2.481 -8.249 -15.073 1.00 73.06 77 LEU A CA 1
ATOM 633 C C . LEU A 1 77 ? 2.689 -9.696 -14.581 1.00 73.06 77 LEU A C 1
ATOM 635 O O . LEU A 1 77 ? 2.102 -10.100 -13.583 1.00 73.06 77 LEU A O 1
ATOM 639 N N . THR A 1 78 ? 3.556 -10.478 -15.230 1.00 78.25 78 THR A N 1
ATOM 640 C CA . THR A 1 78 ? 3.816 -11.891 -14.880 1.00 78.25 78 THR A CA 1
ATOM 641 C C . THR A 1 78 ? 4.433 -12.068 -13.493 1.00 78.25 78 THR A C 1
ATOM 643 O O . THR A 1 78 ? 4.315 -13.133 -12.891 1.00 78.25 78 THR A O 1
ATOM 646 N N . SER A 1 79 ? 5.066 -11.023 -12.960 1.00 82.75 79 SER A N 1
ATOM 647 C CA . SER A 1 79 ? 5.714 -11.031 -11.645 1.00 82.75 79 SER A CA 1
ATOM 648 C C . SER A 1 79 ? 4.822 -10.480 -10.523 1.00 82.75 79 SER A C 1
ATOM 650 O O . SER A 1 79 ? 5.252 -10.424 -9.370 1.00 82.75 79 SER A O 1
ATOM 652 N N . GLN A 1 80 ? 3.568 -10.108 -10.817 1.00 82.31 80 GLN A N 1
ATOM 653 C CA . GLN A 1 80 ? 2.628 -9.566 -9.824 1.00 82.31 80 GLN A CA 1
ATOM 654 C C . GLN A 1 80 ? 2.406 -10.513 -8.646 1.00 82.31 80 GLN A C 1
ATOM 656 O O . GLN A 1 80 ? 2.419 -10.085 -7.496 1.00 82.31 80 GLN A O 1
ATOM 661 N N . THR A 1 81 ? 2.253 -11.815 -8.909 1.00 84.44 81 THR A N 1
ATOM 662 C CA . THR A 1 81 ? 2.050 -12.815 -7.851 1.00 84.44 81 THR A CA 1
ATOM 663 C C . THR A 1 81 ? 3.231 -12.866 -6.885 1.00 84.44 81 THR A C 1
ATOM 665 O O . THR A 1 81 ? 3.037 -13.073 -5.688 1.00 84.44 81 THR A O 1
ATOM 668 N N . ARG A 1 82 ? 4.455 -12.656 -7.385 1.00 86.88 82 ARG A N 1
ATOM 669 C CA . ARG A 1 82 ? 5.660 -12.600 -6.555 1.00 86.88 82 ARG A CA 1
ATOM 670 C C . ARG A 1 82 ? 5.667 -11.340 -5.691 1.00 86.88 82 ARG A C 1
ATOM 672 O O . ARG A 1 82 ? 5.778 -11.464 -4.477 1.00 86.88 82 ARG A O 1
ATOM 679 N N . SER A 1 83 ? 5.436 -10.173 -6.293 1.00 87.88 83 SER A N 1
ATOM 680 C CA . SER A 1 83 ? 5.302 -8.903 -5.562 1.00 87.88 83 SER A CA 1
ATOM 681 C C . SER A 1 83 ? 4.225 -8.973 -4.476 1.00 87.88 83 SER A C 1
ATOM 683 O O . SER A 1 83 ? 4.433 -8.511 -3.360 1.00 87.88 83 SER A O 1
ATOM 685 N N . TYR A 1 84 ? 3.076 -9.584 -4.770 1.00 87.38 84 TYR A N 1
ATOM 686 C CA . TYR A 1 84 ? 2.000 -9.748 -3.794 1.00 87.38 84 TYR A CA 1
ATOM 687 C C . TYR A 1 84 ? 2.415 -10.639 -2.614 1.00 87.38 84 TYR A C 1
ATOM 689 O O . TYR A 1 84 ? 2.143 -10.304 -1.462 1.00 87.38 84 TYR A O 1
ATOM 697 N N . ARG A 1 85 ? 3.104 -11.758 -2.876 1.00 86.19 85 ARG A N 1
ATOM 698 C CA . ARG A 1 85 ? 3.626 -12.629 -1.810 1.00 86.19 85 ARG A CA 1
ATOM 699 C C . ARG A 1 85 ? 4.628 -11.894 -0.922 1.00 86.19 85 ARG A C 1
ATOM 701 O O . ARG A 1 85 ? 4.550 -12.035 0.289 1.00 86.19 85 ARG A O 1
ATOM 708 N N . GLU A 1 86 ? 5.513 -11.093 -1.506 1.00 87.06 86 GLU A N 1
ATOM 709 C CA . GLU A 1 86 ? 6.482 -10.269 -0.769 1.00 87.06 86 GLU A CA 1
ATOM 710 C C . GLU A 1 86 ? 5.797 -9.215 0.107 1.00 87.06 86 GLU A C 1
ATOM 712 O O . GLU A 1 86 ? 6.090 -9.127 1.296 1.00 87.06 86 GLU A O 1
ATOM 717 N N . ALA A 1 87 ? 4.823 -8.481 -0.442 1.00 87.38 87 ALA A N 1
ATOM 718 C CA . ALA A 1 87 ? 4.020 -7.514 0.310 1.00 87.38 87 ALA A CA 1
ATOM 719 C C . ALA A 1 87 ? 3.302 -8.168 1.498 1.00 87.38 87 ALA A C 1
ATOM 721 O O . ALA A 1 87 ? 3.249 -7.620 2.599 1.00 87.38 87 ALA A O 1
ATOM 722 N N . ARG A 1 88 ? 2.766 -9.372 1.281 1.00 86.06 88 ARG A N 1
ATOM 723 C CA . ARG A 1 88 ? 2.091 -10.138 2.323 1.00 86.06 88 ARG A CA 1
ATOM 724 C C . ARG A 1 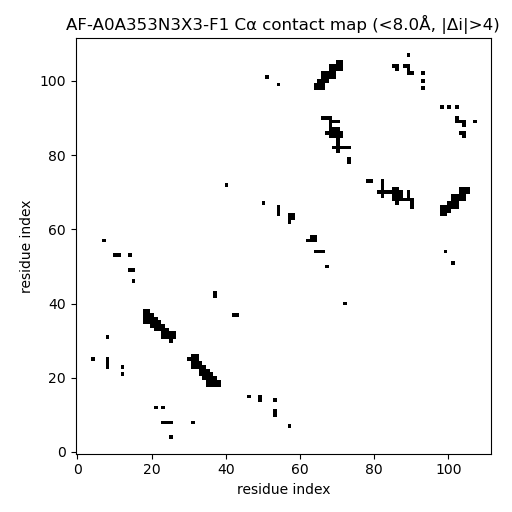88 ? 3.063 -10.637 3.389 1.00 86.06 88 ARG A C 1
ATOM 726 O O . ARG A 1 88 ? 2.760 -10.491 4.565 1.00 86.06 88 ARG A O 1
ATOM 733 N N . LEU A 1 89 ? 4.225 -11.165 3.003 1.00 84.12 89 LEU A N 1
ATOM 734 C CA . LEU A 1 89 ? 5.281 -11.538 3.950 1.00 84.12 89 LEU A CA 1
ATOM 735 C C . LEU A 1 89 ? 5.728 -10.328 4.778 1.00 84.12 89 LEU A C 1
ATOM 737 O O . LEU A 1 89 ? 5.929 -10.456 5.982 1.00 84.12 89 LEU A O 1
ATOM 741 N N . ALA A 1 90 ? 5.808 -9.146 4.160 1.00 83.31 90 ALA A N 1
ATOM 742 C CA . ALA A 1 90 ? 6.120 -7.912 4.866 1.00 83.31 90 ALA A CA 1
ATOM 743 C C . ALA A 1 90 ? 5.057 -7.539 5.910 1.00 83.31 90 ALA A C 1
ATOM 745 O O . ALA A 1 90 ? 5.393 -7.190 7.040 1.00 83.31 90 ALA A O 1
ATOM 746 N N . LEU A 1 91 ? 3.774 -7.697 5.576 1.00 78.94 91 LEU A N 1
ATOM 747 C CA . LEU A 1 91 ? 2.681 -7.542 6.540 1.00 78.94 91 LEU A CA 1
ATOM 748 C C . LEU A 1 91 ? 2.655 -8.638 7.610 1.00 78.94 91 LEU A C 1
ATOM 750 O O . LEU A 1 91 ? 2.240 -8.365 8.728 1.00 78.94 91 LEU A O 1
ATOM 754 N N . GLU A 1 92 ? 3.077 -9.863 7.310 1.00 75.44 92 GLU A N 1
ATOM 755 C CA . GLU A 1 92 ? 3.163 -10.948 8.297 1.00 75.44 92 GLU A CA 1
ATOM 756 C C . GLU A 1 92 ? 4.332 -10.716 9.277 1.00 75.44 92 GLU A C 1
ATOM 758 O O . GLU A 1 92 ? 4.214 -11.025 10.463 1.00 75.44 92 GLU A O 1
ATOM 763 N N . PHE A 1 93 ? 5.412 -10.057 8.837 1.00 67.31 93 PHE A N 1
ATOM 764 C CA . PHE A 1 93 ? 6.524 -9.629 9.700 1.00 67.31 93 PHE A CA 1
ATOM 765 C C . PHE A 1 93 ? 6.124 -8.540 10.719 1.00 67.31 93 PHE A C 1
ATOM 767 O O . PHE A 1 93 ? 6.800 -8.341 11.730 1.00 67.31 93 PHE A O 1
ATOM 774 N N . LYS A 1 94 ? 4.966 -7.894 10.518 1.00 56.94 94 LYS A N 1
ATOM 775 C CA . LYS A 1 94 ? 4.364 -6.890 11.414 1.00 56.94 94 LYS A CA 1
ATOM 776 C C . LYS A 1 94 ? 4.155 -7.373 12.851 1.00 56.94 94 LYS A C 1
ATOM 778 O O . LYS A 1 94 ? 4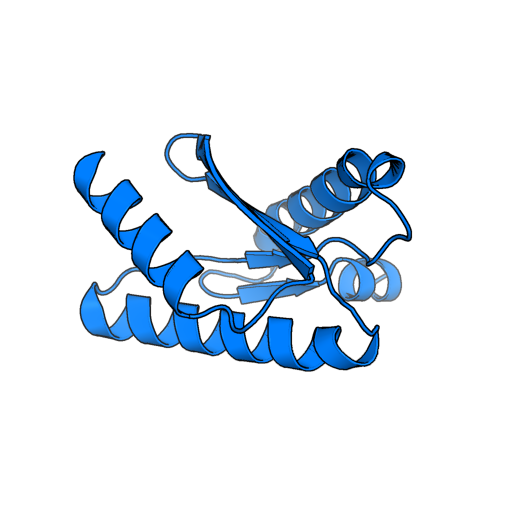.077 -6.539 13.752 1.00 56.94 94 LYS A O 1
ATOM 783 N N . VAL A 1 95 ? 4.113 -8.689 13.098 1.00 51.69 95 VAL A N 1
ATOM 784 C CA . VAL A 1 95 ? 4.051 -9.254 14.463 1.00 51.69 95 VAL A CA 1
ATOM 785 C C . VAL A 1 95 ? 5.184 -8.708 15.355 1.00 51.69 95 VAL A C 1
ATOM 787 O O . VAL A 1 95 ? 5.025 -8.662 16.571 1.00 51.69 95 VAL A O 1
ATOM 790 N N . TRP A 1 96 ? 6.281 -8.212 14.767 1.00 48.34 96 TRP A N 1
ATOM 791 C CA . TRP A 1 96 ? 7.431 -7.658 15.485 1.00 48.34 96 TRP A CA 1
ATOM 792 C C . TRP A 1 96 ? 7.516 -6.117 15.525 1.00 48.34 96 TRP A C 1
ATOM 794 O O . TRP A 1 96 ? 8.261 -5.592 16.348 1.00 48.34 96 TRP A O 1
ATOM 804 N N . THR A 1 97 ? 6.773 -5.368 14.693 1.00 53.16 97 THR A N 1
ATOM 805 C CA . THR A 1 97 ? 6.994 -3.911 14.483 1.00 53.16 97 THR A CA 1
ATOM 806 C C . THR A 1 97 ? 5.844 -2.989 14.923 1.00 53.16 97 THR A C 1
ATOM 808 O O . THR A 1 97 ? 5.973 -1.770 14.810 1.00 53.16 97 THR A O 1
ATOM 811 N N . GLY A 1 98 ? 4.728 -3.530 15.430 1.00 55.00 98 GLY A N 1
ATOM 812 C CA . GLY A 1 98 ? 3.593 -2.751 15.959 1.00 55.00 98 GLY A CA 1
ATOM 813 C C . GLY A 1 98 ? 2.504 -2.375 14.936 1.00 55.00 98 GLY A C 1
ATOM 814 O O . GLY A 1 98 ? 2.460 -2.876 13.812 1.00 55.00 98 GLY A O 1
ATOM 815 N N . THR A 1 99 ? 1.551 -1.529 15.345 1.00 57.09 99 THR A N 1
ATOM 816 C CA . THR A 1 99 ? 0.456 -1.009 14.496 1.00 57.09 99 THR A CA 1
ATOM 817 C C . THR A 1 99 ? 0.866 0.280 13.773 1.00 57.09 99 THR A C 1
ATOM 819 O O . THR A 1 99 ? 1.662 1.046 14.301 1.00 57.09 99 THR A O 1
ATOM 822 N N . ASN A 1 100 ? 0.271 0.559 12.605 1.00 60.97 100 ASN A N 1
ATOM 823 C CA . ASN A 1 100 ? 0.519 1.760 11.783 1.00 60.97 100 ASN A CA 1
ATOM 824 C C . ASN A 1 100 ? 1.894 1.850 11.087 1.00 60.97 100 ASN A C 1
ATOM 826 O O . ASN A 1 100 ? 2.373 2.936 10.780 1.00 60.97 100 ASN A O 1
ATOM 830 N N . THR A 1 101 ? 2.543 0.715 10.827 1.00 65.50 101 THR A N 1
ATOM 831 C CA . THR A 1 101 ? 3.863 0.674 10.174 1.00 65.50 101 THR A CA 1
ATOM 832 C C . THR A 1 101 ? 3.764 0.468 8.658 1.00 65.50 101 THR A C 1
ATOM 834 O O . THR A 1 101 ? 2.885 -0.264 8.187 1.00 65.50 101 THR A O 1
ATOM 837 N N . LEU A 1 102 ? 4.684 1.082 7.909 1.00 66.31 102 LEU A N 1
ATOM 838 C CA . LEU A 1 102 ? 4.970 0.780 6.505 1.00 66.31 102 LEU A CA 1
ATOM 839 C C . LEU A 1 102 ? 6.168 -0.173 6.452 1.00 66.31 102 LEU A C 1
ATOM 841 O O . L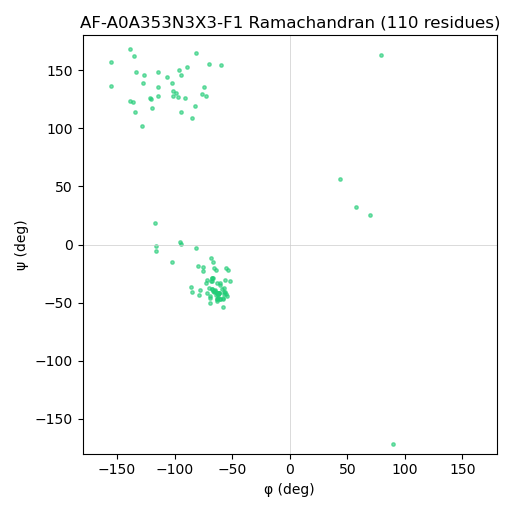EU A 1 102 ? 7.189 0.110 7.074 1.00 66.31 102 LEU A O 1
ATOM 845 N N . ILE A 1 103 ? 6.038 -1.305 5.755 1.00 73.19 103 ILE A N 1
ATOM 846 C CA . ILE A 1 103 ? 7.070 -2.354 5.741 1.00 73.19 103 ILE A CA 1
ATOM 847 C C . ILE A 1 103 ? 7.412 -2.721 4.289 1.00 73.19 103 ILE A C 1
ATOM 849 O O . ILE A 1 103 ? 6.655 -3.448 3.636 1.00 73.19 103 ILE A O 1
ATOM 853 N N . PRO A 1 104 ? 8.536 -2.227 3.749 1.00 68.88 104 PRO A N 1
ATOM 854 C CA . PRO A 1 104 ? 9.078 -2.686 2.477 1.00 68.88 104 PRO A CA 1
ATOM 855 C C . PRO A 1 104 ? 9.720 -4.067 2.628 1.00 68.88 104 PRO A C 1
ATOM 857 O O . PRO A 1 104 ? 10.504 -4.299 3.543 1.00 68.88 104 PRO A O 1
ATOM 860 N N . TYR A 1 105 ? 9.456 -4.988 1.699 1.00 61.16 105 TYR A N 1
ATOM 861 C CA . TYR A 1 105 ? 10.067 -6.323 1.736 1.00 61.16 105 TYR A CA 1
ATOM 862 C C . TYR A 1 105 ? 11.609 -6.287 1.660 1.00 61.16 105 TYR A C 1
ATOM 864 O O . TYR A 1 105 ? 12.277 -7.088 2.312 1.00 61.16 105 TYR A O 1
ATOM 872 N N . LYS A 1 106 ? 12.186 -5.313 0.940 1.00 65.56 106 LYS A N 1
ATOM 873 C CA . LYS A 1 106 ? 13.646 -5.098 0.864 1.00 65.56 106 LYS A CA 1
ATOM 874 C C . LYS A 1 106 ? 14.293 -4.896 2.242 1.00 65.56 106 LYS A C 1
ATOM 876 O O . LYS A 1 106 ? 15.439 -5.292 2.439 1.00 65.56 106 LYS A O 1
ATOM 881 N N . ASP A 1 107 ? 13.564 -4.322 3.196 1.00 59.00 107 ASP A N 1
ATOM 882 C CA . ASP A 1 107 ? 14.077 -4.075 4.547 1.00 59.00 107 ASP A CA 1
ATOM 883 C C . ASP A 1 107 ? 14.136 -5.366 5.378 1.00 59.00 107 ASP A C 1
ATOM 885 O O . ASP A 1 107 ? 14.945 -5.478 6.296 1.00 59.00 107 ASP A O 1
ATOM 889 N N . ILE A 1 108 ? 13.343 -6.381 5.015 1.00 58.12 108 ILE A N 1
ATOM 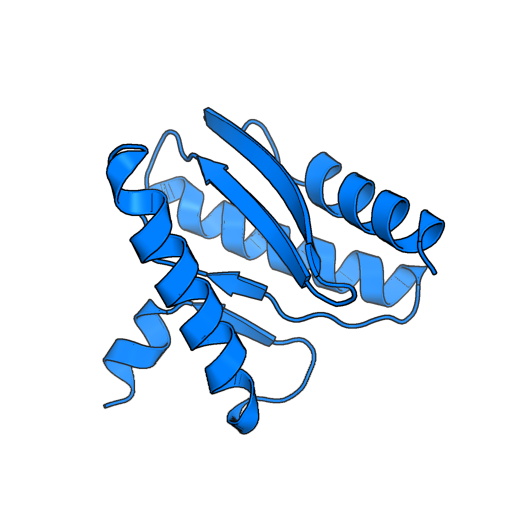890 C CA . ILE A 1 108 ? 13.369 -7.707 5.647 1.00 58.12 108 ILE A CA 1
ATOM 891 C C . ILE A 1 108 ? 14.559 -8.524 5.139 1.00 58.12 108 ILE A C 1
ATOM 893 O O . ILE A 1 108 ? 15.212 -9.199 5.934 1.00 58.12 108 ILE A O 1
ATOM 897 N N . GLU A 1 109 ? 14.892 -8.450 3.847 1.00 56.47 109 GLU A N 1
ATOM 898 C CA . GLU A 1 109 ? 16.060 -9.162 3.301 1.00 56.47 109 GLU A CA 1
ATOM 899 C C . GLU A 1 109 ? 17.383 -8.681 3.913 1.00 56.47 109 GLU A C 1
ATOM 901 O O . GLU A 1 109 ? 18.269 -9.498 4.147 1.00 56.47 109 GLU A O 1
ATOM 906 N N . ASN A 1 110 ? 17.485 -7.395 4.258 1.00 54.66 110 ASN A N 1
ATOM 907 C CA . ASN A 1 110 ? 18.663 -6.811 4.910 1.00 54.66 110 ASN A CA 1
ATOM 908 C C . ASN A 1 110 ? 18.718 -7.035 6.436 1.00 54.66 110 ASN A C 1
ATOM 910 O O . ASN A 1 110 ? 19.668 -6.593 7.077 1.00 54.66 110 ASN A O 1
ATOM 914 N N . SER A 1 111 ? 17.701 -7.671 7.031 1.00 48.75 111 SER A N 1
ATOM 915 C CA . SER A 1 111 ? 17.607 -7.905 8.484 1.00 48.75 111 SER A CA 1
ATOM 916 C C . SER A 1 111 ? 18.145 -9.270 8.947 1.00 48.75 111 SER A C 1
ATOM 918 O O . SER A 1 111 ? 18.101 -9.570 10.141 1.00 48.75 111 SER A O 1
ATOM 920 N N . LYS A 1 112 ? 18.640 -10.095 8.014 1.00 45.12 112 LYS A N 1
ATOM 921 C CA . LYS A 1 112 ? 19.338 -11.364 8.276 1.00 45.12 112 LYS A CA 1
ATOM 922 C C . LYS A 1 112 ? 20.848 -11.182 8.254 1.00 45.12 112 LYS A C 1
ATOM 924 O O . LYS A 1 112 ? 21.503 -11.871 9.066 1.00 45.12 112 LYS A O 1
#

Foldseek 3Di:
DVVVVVVLQCLLVVLDPDFPDWDWDDPDPQDIDIDTHHPDPVCVVVVVVSVLVSQVVCCVPPVDGAEWFFFDDDPDDVCVVVRVVLRVVQVVVCVPVDTRYYGYSVVVVVVD

Radius of gyration: 13.77 Å; Cα contacts (8 Å, |Δi|>4): 127; chains: 1; bounding box: 39×25×32 Å

Sequence (112 aa):
LQYYKFHLLELITENFKVPSFLYAFINKPEEIIVLYGLKHKDEEKELYTTTLAIQEQILKLDNISFSAGFGSLYPGLTSQTRSYREARLALEFKVWTGTNTLIPYKDIENSK